Protein AF-A0AAE1VL50-F1 (afdb_monomer_lite)

InterPro domains:
  IPR001911 Small ribosomal subunit protein bS21 [PF01165] (37-86)

Structure (mmCIF, N/CA/C/O backbone):
data_AF-A0AAE1VL50-F1
#
_entry.id   AF-A0AAE1VL50-F1
#
loop_
_atom_site.group_PDB
_atom_site.id
_atom_site.type_symbol
_atom_site.label_atom_id
_atom_site.label_alt_id
_atom_site.label_comp_id
_atom_site.label_asym_id
_atom_site.label_entity_id
_atom_site.label_seq_id
_atom_site.pdbx_PDB_ins_code
_atom_site.Cartn_x
_atom_site.Cartn_y
_atom_site.Cartn_z
_atom_site.occupancy
_atom_site.B_iso_or_equiv
_atom_site.auth_seq_id
_atom_site.auth_comp_id
_atom_site.auth_asym_id
_atom_site.auth_atom_id
_atom_site.pdbx_PDB_model_num
ATOM 1 N N . MET A 1 1 ? 35.971 38.400 -21.079 1.00 35.62 1 MET A N 1
ATOM 2 C CA . MET A 1 1 ? 34.743 37.885 -21.725 1.00 35.62 1 MET A CA 1
ATOM 3 C C . MET A 1 1 ? 34.663 36.393 -21.439 1.00 35.62 1 MET A C 1
ATOM 5 O O . MET A 1 1 ? 35.479 35.652 -21.961 1.00 35.62 1 MET A O 1
ATOM 9 N N . MET A 1 2 ? 33.779 35.975 -20.531 1.00 38.47 2 MET A N 1
ATOM 10 C CA . MET A 1 2 ? 33.578 34.568 -20.160 1.00 38.47 2 MET A CA 1
ATOM 11 C C . MET A 1 2 ? 32.185 34.160 -20.636 1.00 38.47 2 MET A C 1
ATOM 13 O O . MET A 1 2 ? 31.192 34.629 -20.085 1.00 38.47 2 MET A O 1
ATOM 17 N N . SER A 1 3 ? 32.102 33.340 -21.679 1.00 35.06 3 SER A N 1
ATOM 18 C CA . SER A 1 3 ? 30.843 32.760 -22.142 1.00 35.06 3 SER A CA 1
ATOM 19 C C . SER A 1 3 ? 30.638 31.396 -21.485 1.00 35.06 3 SER A C 1
ATOM 21 O O . SER A 1 3 ? 31.424 30.471 -21.667 1.00 35.06 3 SER A O 1
ATOM 23 N N . TRP A 1 4 ? 29.557 31.276 -20.718 1.00 29.86 4 TRP A N 1
ATOM 24 C CA . TRP A 1 4 ? 29.023 30.000 -20.257 1.00 29.86 4 TRP A CA 1
ATOM 25 C C . TRP A 1 4 ? 27.980 29.538 -21.272 1.00 29.86 4 TRP A C 1
ATOM 27 O O . TRP A 1 4 ? 26.948 30.186 -21.429 1.00 29.86 4 TRP A O 1
ATOM 37 N N . THR A 1 5 ? 28.216 28.424 -21.962 1.00 40.62 5 THR A N 1
ATOM 38 C CA . THR A 1 5 ? 27.163 27.747 -22.728 1.00 40.62 5 THR A CA 1
ATOM 39 C C . THR A 1 5 ? 26.619 26.600 -21.891 1.00 40.62 5 THR A C 1
ATOM 41 O O . THR A 1 5 ? 27.290 25.588 -21.695 1.00 40.62 5 THR A O 1
ATOM 44 N N . ALA A 1 6 ? 25.403 26.777 -21.376 1.00 46.19 6 ALA A N 1
ATOM 45 C CA . ALA A 1 6 ? 24.644 25.728 -20.716 1.00 46.19 6 ALA A CA 1
ATOM 46 C C . ALA A 1 6 ? 24.171 24.713 -21.766 1.00 46.19 6 ALA A C 1
ATOM 48 O O . ALA A 1 6 ? 23.199 24.944 -22.484 1.00 46.19 6 ALA A O 1
ATOM 49 N N . THR A 1 7 ? 24.870 23.588 -21.874 1.00 47.06 7 THR A N 1
ATOM 50 C CA . THR A 1 7 ? 24.437 22.460 -22.699 1.00 47.06 7 THR A CA 1
ATOM 51 C C . THR A 1 7 ? 23.389 21.669 -21.920 1.00 47.06 7 THR A C 1
ATOM 53 O O . THR A 1 7 ? 23.683 21.066 -20.888 1.00 47.06 7 THR A O 1
ATOM 56 N N . GLY A 1 8 ? 22.144 21.708 -22.399 1.00 50.78 8 GLY A N 1
ATOM 57 C CA . GLY A 1 8 ? 21.026 20.954 -21.840 1.00 50.78 8 GLY A CA 1
ATOM 58 C C . GLY A 1 8 ? 21.325 19.455 -21.794 1.00 50.78 8 GLY A C 1
ATOM 59 O O . GLY A 1 8 ? 21.604 18.828 -22.815 1.00 50.78 8 GLY A O 1
ATOM 60 N N . ALA A 1 9 ? 21.262 18.876 -20.597 1.00 46.44 9 ALA A N 1
ATOM 61 C CA . ALA A 1 9 ? 21.381 17.441 -20.401 1.00 46.44 9 ALA A CA 1
ATOM 62 C C . ALA A 1 9 ? 20.090 16.745 -20.870 1.00 46.44 9 ALA A C 1
ATOM 64 O O . ALA A 1 9 ? 19.051 16.809 -20.214 1.00 46.44 9 ALA A O 1
ATOM 65 N N . SER A 1 10 ? 20.168 16.084 -22.025 1.00 44.00 10 SER A N 1
ATOM 66 C CA . SER A 1 10 ? 19.123 15.219 -22.578 1.00 44.00 10 SER A CA 1
ATOM 67 C C . SER A 1 10 ? 18.721 14.105 -21.603 1.00 44.00 10 SER A C 1
ATOM 69 O O . SER A 1 10 ? 19.553 13.304 -21.183 1.00 44.00 10 SER A O 1
ATOM 71 N N . LEU A 1 11 ? 17.417 13.990 -21.330 1.00 47.09 11 LEU A N 1
ATOM 72 C CA . LEU A 1 11 ? 16.776 12.979 -20.468 1.00 47.09 11 LEU A CA 1
ATOM 73 C C . LEU A 1 11 ? 16.896 11.517 -20.964 1.00 47.09 11 LEU A C 1
ATOM 75 O O . LEU A 1 11 ? 16.351 10.608 -20.342 1.00 47.09 11 LEU A O 1
ATOM 79 N N . LEU A 1 12 ? 17.596 11.259 -22.073 1.00 42.06 12 LEU A N 1
ATOM 80 C CA . LEU A 1 12 ? 17.684 9.936 -22.710 1.00 42.06 12 LEU A CA 1
ATOM 81 C C . LEU A 1 12 ? 18.918 9.113 -22.303 1.00 42.06 12 LEU A C 1
ATOM 83 O O . LEU A 1 12 ? 19.045 7.958 -22.702 1.00 42.06 12 LEU A O 1
ATOM 87 N N . THR A 1 13 ? 19.823 9.652 -21.486 1.00 44.28 13 THR A N 1
ATOM 88 C CA . THR A 1 13 ? 21.076 8.965 -21.119 1.00 44.28 13 THR A CA 1
ATOM 89 C C . THR A 1 13 ? 20.967 8.033 -19.912 1.00 44.28 13 THR A C 1
ATOM 91 O O . THR A 1 13 ? 21.905 7.285 -19.646 1.00 44.28 13 THR A O 1
ATOM 94 N N . ILE A 1 14 ? 19.831 7.994 -19.205 1.00 47.88 14 ILE A N 1
ATOM 95 C CA . ILE A 1 14 ? 19.683 7.141 -18.009 1.00 47.88 14 ILE A CA 1
ATOM 96 C C . ILE A 1 14 ? 19.638 5.641 -18.373 1.00 47.88 14 ILE A C 1
ATOM 98 O O . ILE A 1 14 ? 20.039 4.807 -17.564 1.00 47.88 14 ILE A O 1
ATOM 102 N N . PHE A 1 15 ? 19.220 5.278 -19.592 1.00 42.69 15 PHE A N 1
ATOM 103 C CA . PHE A 1 15 ? 19.012 3.872 -19.977 1.00 42.69 15 PHE A CA 1
ATOM 104 C C . PHE A 1 15 ? 20.096 3.240 -20.859 1.00 42.69 15 PHE A C 1
ATOM 106 O O . PHE A 1 15 ? 20.039 2.034 -21.082 1.00 42.69 15 PHE A O 1
ATOM 113 N N . ASN A 1 16 ? 21.112 3.984 -21.304 1.00 43.00 16 ASN A N 1
ATOM 114 C CA . ASN A 1 16 ? 22.156 3.441 -22.178 1.00 43.00 16 ASN A CA 1
ATOM 115 C C . ASN A 1 16 ? 23.537 3.496 -21.514 1.00 43.00 16 ASN A C 1
ATOM 117 O O . ASN A 1 16 ? 24.321 4.415 -21.738 1.00 43.00 16 ASN A O 1
ATOM 121 N N . ARG A 1 17 ? 23.869 2.458 -20.742 1.00 42.91 17 ARG A N 1
ATOM 122 C CA . ARG A 1 17 ? 25.264 2.046 -20.531 1.00 42.91 17 ARG A CA 1
ATOM 123 C C . ARG A 1 17 ? 25.433 0.598 -20.987 1.00 42.91 17 ARG A C 1
ATOM 125 O O . ARG A 1 17 ? 25.031 -0.301 -20.249 1.00 42.91 17 ARG A O 1
ATOM 132 N N . PRO A 1 18 ? 26.043 0.345 -22.154 1.00 53.59 18 PRO A N 1
ATOM 133 C CA . PRO A 1 18 ? 26.605 -0.954 -22.450 1.00 53.59 18 PRO A CA 1
ATOM 134 C C . PRO A 1 18 ? 28.067 -0.999 -21.970 1.00 53.59 18 PRO A C 1
ATOM 136 O O . PRO A 1 18 ? 28.781 0.001 -22.001 1.00 53.59 18 PRO A O 1
ATOM 139 N N . ASN A 1 19 ? 28.496 -2.197 -21.576 1.00 50.81 19 ASN A N 1
ATOM 140 C CA . ASN A 1 19 ? 29.891 -2.648 -21.488 1.00 50.81 19 ASN A CA 1
ATOM 141 C C . ASN A 1 19 ? 30.630 -2.394 -20.163 1.00 50.81 19 ASN A C 1
ATOM 143 O O . ASN A 1 19 ? 31.555 -1.593 -20.073 1.00 50.81 19 ASN A O 1
ATOM 147 N N . LEU A 1 20 ? 30.292 -3.203 -19.158 1.00 48.53 20 LEU A N 1
ATOM 148 C CA . LEU A 1 20 ? 31.267 -3.714 -18.193 1.00 48.53 20 LEU A CA 1
ATOM 149 C C . LEU A 1 20 ? 31.119 -5.234 -18.196 1.00 48.53 20 LEU A C 1
ATOM 151 O O . LEU A 1 20 ? 30.012 -5.742 -18.016 1.00 48.53 20 LEU A O 1
ATOM 155 N N . THR A 1 21 ? 32.212 -5.931 -18.495 1.00 52.72 21 THR A N 1
ATOM 156 C CA . THR A 1 21 ? 32.300 -7.387 -18.648 1.00 52.72 21 THR A CA 1
ATOM 157 C C . THR A 1 21 ? 31.597 -8.110 -17.498 1.00 52.72 21 THR A C 1
ATOM 159 O O . THR A 1 21 ? 32.053 -8.059 -16.354 1.00 52.72 21 THR A O 1
ATOM 162 N N . PRO A 1 22 ? 30.464 -8.779 -17.760 1.00 45.75 22 PRO A N 1
ATOM 163 C CA . PRO A 1 22 ? 29.726 -9.424 -16.704 1.00 45.75 22 PRO A CA 1
ATOM 164 C C . PRO A 1 22 ? 30.087 -10.898 -16.639 1.00 45.75 22 PRO A C 1
ATOM 166 O O . PRO A 1 22 ? 29.899 -11.637 -17.602 1.00 45.75 22 PRO A O 1
ATOM 169 N N . ASN A 1 23 ? 30.525 -11.348 -15.465 1.00 49.59 23 ASN A N 1
ATOM 170 C CA . ASN A 1 23 ? 30.410 -12.749 -15.066 1.00 49.59 23 ASN A CA 1
ATOM 171 C C . ASN A 1 23 ? 29.000 -13.231 -15.471 1.00 49.59 23 ASN A C 1
ATOM 173 O O . ASN A 1 23 ? 28.011 -12.706 -14.949 1.00 49.59 23 ASN A O 1
ATOM 177 N N . SER A 1 24 ? 28.888 -14.144 -16.448 1.00 56.78 24 SER A N 1
ATOM 178 C CA . SER A 1 24 ? 27.636 -14.356 -17.207 1.00 56.78 24 SER A CA 1
ATOM 179 C C . SER A 1 24 ? 26.447 -14.771 -16.328 1.00 56.78 24 SER A C 1
ATOM 181 O O . SER A 1 24 ? 25.299 -14.424 -16.612 1.00 56.78 24 SER A O 1
ATOM 183 N N . LEU A 1 25 ? 26.728 -15.401 -15.184 1.00 55.38 25 LEU A N 1
ATOM 184 C CA . LEU A 1 25 ? 25.743 -15.763 -14.167 1.00 55.38 25 LEU A CA 1
ATOM 185 C C . LEU A 1 25 ? 25.063 -14.536 -13.528 1.00 55.38 25 LEU A C 1
ATOM 187 O O . LEU A 1 25 ? 23.858 -14.538 -13.286 1.00 55.38 25 LEU A O 1
ATOM 191 N N . SER A 1 26 ? 25.820 -13.463 -13.279 1.00 56.47 26 SER A N 1
ATOM 192 C CA . SER A 1 26 ? 25.327 -12.243 -12.626 1.00 56.47 26 SER A CA 1
ATOM 193 C C . SER A 1 26 ? 24.341 -11.482 -13.513 1.00 56.47 26 SER A C 1
ATOM 195 O O . SER A 1 26 ? 23.321 -11.001 -13.024 1.00 56.47 26 SER A O 1
ATOM 197 N N . TRP A 1 27 ? 24.584 -11.429 -14.827 1.00 52.69 27 TRP A N 1
ATOM 198 C CA . TRP A 1 27 ? 23.693 -10.749 -15.773 1.00 52.69 27 TRP A CA 1
ATOM 199 C C . TRP A 1 27 ? 22.384 -11.498 -15.998 1.00 52.69 27 TRP A C 1
ATOM 201 O O . TRP A 1 27 ? 21.319 -10.880 -15.999 1.00 52.69 27 TRP A O 1
ATOM 211 N N . VAL A 1 28 ? 22.436 -12.830 -16.109 1.00 55.53 28 VAL A N 1
ATOM 212 C CA . VAL A 1 28 ? 21.220 -13.650 -16.154 1.00 55.53 28 VAL A CA 1
ATOM 213 C C . VAL A 1 28 ? 20.418 -13.448 -14.869 1.00 55.53 28 VAL A C 1
ATOM 215 O O . VAL A 1 28 ? 19.226 -13.193 -14.949 1.00 55.53 28 VAL A O 1
ATOM 218 N N . LEU A 1 29 ? 21.046 -13.434 -13.691 1.00 52.44 29 LEU A N 1
ATOM 219 C CA . LEU A 1 29 ? 20.346 -13.183 -12.424 1.00 52.44 29 LEU A CA 1
ATOM 220 C C . LEU A 1 29 ? 19.839 -11.733 -12.279 1.00 52.44 29 LEU A C 1
ATOM 222 O O . LEU A 1 29 ? 18.780 -11.512 -11.691 1.00 52.44 29 LEU A O 1
ATOM 226 N N . GLN A 1 30 ? 20.534 -10.734 -12.834 1.00 54.78 30 GLN A N 1
ATOM 227 C CA . GLN A 1 30 ? 20.085 -9.335 -12.859 1.00 54.78 30 GLN A CA 1
ATOM 228 C C . GLN A 1 30 ? 18.900 -9.111 -13.807 1.00 54.78 30 GLN A C 1
ATOM 230 O O . GLN A 1 30 ? 18.002 -8.348 -13.466 1.00 54.78 30 GLN A O 1
ATOM 235 N N . GLN A 1 31 ? 18.812 -9.832 -14.929 1.00 54.75 31 GLN A N 1
ATOM 236 C CA . GLN A 1 31 ? 17.632 -9.822 -15.809 1.00 54.75 31 GLN A CA 1
ATOM 237 C C . GLN A 1 31 ? 16.358 -10.318 -15.095 1.00 54.75 31 GLN A C 1
ATOM 239 O O . GLN A 1 31 ? 15.236 -10.008 -15.509 1.00 54.75 31 GLN A O 1
ATOM 244 N N . TRP A 1 32 ? 16.509 -11.081 -14.006 1.00 53.94 32 TRP A N 1
ATOM 245 C CA . TRP A 1 32 ? 15.401 -11.550 -13.169 1.00 53.94 32 TRP A CA 1
ATOM 246 C C . TRP A 1 32 ? 15.031 -10.544 -12.066 1.00 53.94 32 TRP A C 1
ATOM 248 O O . TRP A 1 32 ? 14.020 -10.721 -11.385 1.00 53.94 32 TRP A O 1
ATOM 258 N N . ARG A 1 33 ? 15.793 -9.454 -11.901 1.00 66.25 33 ARG A N 1
ATOM 259 C CA . ARG A 1 33 ? 15.500 -8.387 -10.936 1.00 66.25 33 ARG A CA 1
ATOM 260 C C . ARG A 1 33 ? 14.558 -7.358 -11.568 1.00 66.25 33 ARG A C 1
ATOM 262 O O . ARG A 1 33 ? 14.990 -6.372 -12.148 1.00 66.25 33 ARG A O 1
ATOM 269 N N . GLY A 1 34 ? 13.246 -7.588 -11.459 1.00 79.75 34 GLY A N 1
ATOM 270 C CA . GLY A 1 34 ? 12.225 -6.632 -11.906 1.00 79.75 34 GLY A CA 1
ATOM 271 C C . GLY A 1 34 ? 10.802 -7.196 -11.952 1.00 79.75 34 GLY A C 1
ATOM 272 O O . GLY A 1 34 ? 10.584 -8.405 -11.874 1.00 79.75 34 GLY A O 1
ATOM 273 N N . ILE A 1 35 ? 9.802 -6.320 -12.096 1.00 87.75 35 ILE A N 1
ATOM 274 C CA . ILE A 1 35 ? 8.405 -6.738 -12.285 1.00 87.75 35 ILE A CA 1
ATOM 275 C C . ILE A 1 35 ? 8.213 -7.120 -13.753 1.00 87.75 35 ILE A C 1
ATOM 277 O O . ILE A 1 35 ? 8.077 -6.260 -14.617 1.00 87.75 35 ILE A O 1
ATOM 281 N N . ARG A 1 36 ? 8.203 -8.424 -14.032 1.00 89.81 36 ARG A N 1
ATOM 282 C CA . ARG A 1 36 ? 8.026 -8.974 -15.382 1.00 89.81 36 ARG A CA 1
ATOM 283 C C . ARG A 1 36 ? 6.838 -9.935 -15.432 1.00 89.81 36 ARG A C 1
ATOM 285 O O . ARG A 1 36 ? 6.511 -10.619 -14.450 1.00 89.81 36 ARG A O 1
ATOM 292 N N . VAL A 1 37 ? 6.179 -9.985 -16.586 1.00 90.12 37 VAL A N 1
ATOM 293 C CA . VAL A 1 37 ? 5.064 -10.896 -16.881 1.00 90.12 37 VAL A CA 1
ATOM 294 C C . VAL A 1 37 ? 5.198 -11.359 -18.329 1.00 90.12 37 VAL A C 1
ATOM 296 O O . VAL A 1 37 ? 5.482 -10.549 -19.205 1.00 90.12 37 VAL A O 1
ATOM 299 N N . LYS A 1 38 ? 5.024 -12.661 -18.577 1.00 92.81 38 LYS A N 1
ATOM 300 C CA . LYS A 1 38 ? 4.943 -13.211 -19.935 1.00 92.81 38 LYS A CA 1
ATOM 301 C C . LYS A 1 38 ? 3.500 -13.094 -20.419 1.00 92.81 38 LYS A C 1
ATOM 303 O O . LYS A 1 38 ? 2.596 -13.548 -19.718 1.00 92.81 38 LYS A O 1
ATOM 308 N N . VAL A 1 39 ? 3.300 -12.525 -21.603 1.00 95.56 39 VAL A N 1
ATOM 309 C CA . VAL A 1 39 ? 1.993 -12.518 -22.270 1.00 95.56 39 VAL A CA 1
ATOM 310 C C . VAL A 1 39 ? 1.707 -13.936 -22.765 1.00 95.56 39 VAL A C 1
ATOM 312 O O . VAL A 1 39 ? 2.565 -14.567 -23.383 1.00 95.56 39 VAL A O 1
ATOM 315 N N . ARG A 1 40 ? 0.529 -14.467 -22.436 1.00 93.38 40 ARG A N 1
ATOM 316 C CA . ARG A 1 40 ? 0.054 -15.781 -22.892 1.00 93.38 40 ARG A CA 1
ATOM 317 C C . ARG A 1 40 ? -1.238 -15.581 -23.679 1.00 93.38 40 ARG A C 1
ATOM 319 O O . ARG A 1 40 ? -1.985 -14.653 -23.379 1.00 93.38 40 ARG A O 1
ATOM 326 N N . ASN A 1 41 ? -1.493 -16.451 -24.655 1.00 92.62 41 ASN A N 1
ATOM 327 C CA . ASN A 1 41 ? -2.757 -16.519 -25.401 1.00 92.62 41 ASN A CA 1
ATOM 328 C C . ASN A 1 41 ? -3.182 -15.177 -26.029 1.00 92.62 41 ASN A C 1
ATOM 330 O O . ASN A 1 41 ? -4.361 -14.844 -26.023 1.00 92.62 41 ASN A O 1
ATOM 334 N N . ASN A 1 42 ? -2.215 -14.374 -26.490 1.00 92.25 42 ASN A N 1
ATOM 335 C CA . ASN A 1 42 ? -2.422 -13.025 -27.037 1.00 92.25 42 ASN A CA 1
ATOM 336 C C . ASN A 1 42 ? -3.220 -12.063 -26.128 1.00 92.25 42 ASN A C 1
ATOM 338 O O . ASN A 1 42 ? -3.688 -11.027 -26.589 1.00 92.25 42 ASN A O 1
ATOM 342 N N . ASN A 1 43 ? -3.339 -12.353 -24.826 1.00 94.75 43 ASN A N 1
ATOM 343 C CA . ASN A 1 43 ? -4.083 -11.516 -23.890 1.00 94.75 43 ASN A CA 1
ATOM 344 C C . ASN A 1 43 ? -3.151 -10.516 -23.189 1.00 94.75 43 ASN A C 1
ATOM 346 O O . ASN A 1 43 ? -2.595 -10.775 -22.114 1.00 94.75 43 ASN A O 1
ATOM 350 N N . LEU A 1 44 ? -2.960 -9.364 -23.832 1.00 95.31 44 LEU A N 1
ATOM 351 C CA . LEU A 1 44 ? -2.134 -8.279 -23.307 1.00 95.31 44 LEU A CA 1
ATOM 352 C C . LEU A 1 44 ? -2.764 -7.615 -22.076 1.00 95.31 44 LEU A C 1
ATOM 354 O O . LEU A 1 44 ? -2.055 -7.311 -21.120 1.00 95.31 44 LEU A O 1
ATOM 358 N N . GLU A 1 45 ? -4.081 -7.420 -22.070 1.00 96.38 45 GLU A N 1
ATOM 359 C CA . GLU A 1 45 ? -4.794 -6.738 -20.986 1.00 96.38 45 GLU A CA 1
ATOM 360 C C . GLU A 1 45 ? -4.632 -7.481 -19.655 1.00 96.38 45 GLU A C 1
ATOM 362 O O . GLU A 1 45 ? -4.251 -6.896 -18.637 1.00 96.38 45 GLU A O 1
ATOM 367 N N . GLN A 1 46 ? -4.796 -8.804 -19.681 1.00 95.62 46 GLN A N 1
ATOM 368 C CA . GLN A 1 46 ? -4.564 -9.650 -18.518 1.00 95.62 46 GLN A CA 1
ATOM 369 C C . GLN A 1 46 ? -3.103 -9.582 -18.059 1.00 95.62 46 GLN A C 1
ATOM 371 O O . GLN A 1 46 ? -2.827 -9.504 -16.858 1.00 95.62 46 GLN A O 1
ATOM 376 N N . ALA A 1 47 ? -2.147 -9.579 -18.991 1.00 96.06 47 ALA A N 1
ATOM 377 C CA . ALA A 1 47 ? -0.732 -9.459 -18.655 1.00 96.06 47 ALA A CA 1
ATOM 378 C C . ALA A 1 47 ? -0.407 -8.104 -17.999 1.00 96.06 47 ALA A C 1
ATOM 380 O O . ALA A 1 47 ? 0.327 -8.069 -17.005 1.00 96.06 47 ALA A O 1
ATOM 381 N N . LEU A 1 48 ? -0.995 -7.009 -18.491 1.00 96.25 48 LEU A N 1
ATOM 382 C CA . LEU A 1 48 ? -0.858 -5.669 -17.919 1.00 96.25 48 LEU A CA 1
ATOM 383 C C . LEU A 1 48 ? -1.497 -5.574 -16.532 1.00 96.25 48 LEU A C 1
ATOM 385 O O . LEU A 1 48 ? -0.867 -5.054 -15.609 1.00 96.25 48 LEU A O 1
ATOM 389 N N . PHE A 1 49 ? -2.687 -6.144 -16.335 1.00 96.06 49 PHE A N 1
ATOM 390 C CA . PHE A 1 49 ? -3.324 -6.209 -15.018 1.00 96.06 49 PHE A CA 1
ATOM 391 C C . PHE A 1 49 ? -2.451 -6.966 -14.008 1.00 96.06 49 PHE A C 1
ATOM 393 O O . PHE A 1 49 ? -2.221 -6.508 -12.883 1.00 96.06 49 PHE A O 1
ATOM 400 N N . MET A 1 50 ? -1.884 -8.101 -14.422 1.00 95.31 50 MET A N 1
ATOM 401 C CA . MET A 1 50 ? -0.977 -8.887 -13.586 1.00 95.31 50 MET A CA 1
ATOM 402 C C . MET A 1 50 ? 0.322 -8.135 -13.280 1.00 95.31 50 MET A C 1
ATOM 404 O O . MET A 1 50 ? 0.804 -8.175 -12.144 1.00 95.31 50 MET A O 1
ATOM 408 N N . MET A 1 51 ? 0.874 -7.410 -14.254 1.00 95.19 51 MET A N 1
ATOM 409 C CA . MET A 1 51 ? 2.045 -6.555 -14.057 1.00 95.19 51 MET A CA 1
ATOM 410 C C . MET A 1 51 ? 1.736 -5.433 -13.058 1.00 95.19 51 MET A C 1
ATOM 412 O O . MET A 1 51 ? 2.495 -5.219 -12.110 1.00 95.19 51 MET A O 1
ATOM 416 N N . GLN A 1 52 ? 0.581 -4.781 -13.198 1.00 94.88 52 GLN A N 1
ATOM 417 C CA . GLN A 1 52 ? 0.122 -3.729 -12.301 1.00 94.88 52 GLN A CA 1
ATOM 418 C C . GLN A 1 52 ? -0.071 -4.252 -10.870 1.00 94.88 52 GLN A C 1
ATOM 420 O O . GLN A 1 52 ? 0.377 -3.605 -9.921 1.00 94.88 52 GLN A O 1
ATOM 425 N N . ARG A 1 53 ? -0.685 -5.428 -10.693 1.00 95.50 53 ARG A N 1
ATOM 426 C CA . ARG A 1 53 ? -0.827 -6.087 -9.383 1.00 95.50 53 ARG A CA 1
ATOM 427 C C . ARG A 1 53 ? 0.530 -6.362 -8.743 1.00 95.50 53 ARG A C 1
ATOM 429 O O . ARG A 1 53 ? 0.733 -5.950 -7.602 1.00 95.50 53 ARG A O 1
ATOM 436 N N . LYS A 1 54 ? 1.470 -6.968 -9.480 1.00 94.19 54 LYS A N 1
ATOM 437 C CA . LYS A 1 54 ? 2.836 -7.235 -8.992 1.00 94.19 54 LYS A CA 1
ATOM 438 C C . LYS A 1 54 ? 3.582 -5.948 -8.610 1.00 94.19 54 LYS A C 1
ATOM 440 O O . LYS A 1 54 ? 4.261 -5.911 -7.587 1.00 94.19 54 LYS A O 1
ATOM 445 N N . MET A 1 55 ? 3.420 -4.878 -9.389 1.00 94.44 55 MET A N 1
ATOM 446 C CA . MET A 1 55 ? 3.994 -3.555 -9.107 1.00 94.44 55 MET A CA 1
ATOM 447 C C . MET A 1 55 ? 3.391 -2.881 -7.870 1.00 94.44 55 MET A C 1
ATOM 449 O O . MET A 1 55 ? 4.061 -2.130 -7.156 1.00 94.44 55 MET A O 1
ATOM 453 N N . GLN A 1 56 ? 2.103 -3.105 -7.622 1.00 94.94 56 GLN A N 1
ATOM 454 C CA . GLN A 1 56 ? 1.410 -2.552 -6.465 1.00 94.94 56 GLN A CA 1
ATOM 455 C C . GLN A 1 56 ? 1.772 -3.291 -5.180 1.00 94.94 56 GLN A C 1
ATOM 457 O O . GLN A 1 56 ? 2.050 -2.639 -4.171 1.00 94.94 56 GLN A O 1
ATOM 462 N N . SER A 1 57 ? 1.797 -4.626 -5.217 1.00 93.06 57 SER A N 1
ATOM 463 C CA . SER A 1 57 ? 2.124 -5.465 -4.062 1.00 93.06 57 SER A CA 1
ATOM 464 C C . SER A 1 57 ? 3.581 -5.326 -3.633 1.00 93.06 57 SER A C 1
ATOM 466 O O . SER A 1 57 ? 3.850 -5.310 -2.437 1.00 93.06 57 SER A O 1
ATOM 468 N N . SER A 1 58 ? 4.511 -5.141 -4.580 1.00 91.12 58 SER A N 1
ATOM 469 C CA . SER A 1 58 ? 5.920 -4.851 -4.274 1.00 91.12 58 SER A CA 1
ATOM 470 C C . SER A 1 58 ? 6.129 -3.488 -3.603 1.00 91.12 58 SER A C 1
ATOM 472 O O . SER A 1 58 ? 7.227 -3.171 -3.161 1.00 91.12 58 SER A O 1
ATOM 474 N N . GLY A 1 59 ? 5.091 -2.647 -3.542 1.00 90.50 59 GLY A N 1
ATOM 475 C CA . GLY A 1 59 ? 5.177 -1.295 -3.002 1.00 90.50 59 GLY A CA 1
ATOM 476 C C . GLY A 1 59 ? 5.820 -0.288 -3.957 1.00 90.50 59 GLY A C 1
ATOM 477 O O . GLY A 1 59 ? 5.786 0.906 -3.660 1.00 90.50 59 GLY A O 1
ATOM 478 N N . MET A 1 60 ? 6.308 -0.721 -5.125 1.00 91.19 60 MET A N 1
ATOM 479 C CA . MET A 1 60 ? 6.998 0.139 -6.090 1.00 91.19 60 MET A CA 1
ATOM 480 C C . MET A 1 60 ? 6.119 1.303 -6.564 1.00 91.19 60 MET A C 1
ATOM 482 O O . MET A 1 60 ? 6.556 2.450 -6.549 1.00 91.19 60 MET A O 1
ATOM 486 N N . LYS A 1 61 ? 4.828 1.060 -6.846 1.00 93.69 61 LYS A N 1
ATOM 487 C CA . LYS A 1 61 ? 3.869 2.137 -7.187 1.00 93.69 61 LYS A CA 1
ATOM 488 C C . LYS A 1 61 ? 3.838 3.248 -6.130 1.00 93.69 61 LYS A C 1
ATOM 490 O O . LYS A 1 61 ? 3.661 4.416 -6.463 1.00 93.69 61 LYS A O 1
ATOM 495 N N . ARG A 1 62 ? 3.956 2.888 -4.846 1.00 93.06 62 ARG A N 1
ATOM 496 C CA . ARG A 1 62 ? 3.936 3.859 -3.742 1.00 93.06 62 ARG A CA 1
ATOM 497 C C . ARG A 1 62 ? 5.246 4.628 -3.662 1.00 93.06 62 ARG A C 1
ATOM 499 O O . ARG A 1 62 ? 5.192 5.782 -3.270 1.00 93.06 62 ARG A O 1
ATOM 506 N N . LEU A 1 63 ? 6.374 4.002 -3.992 1.00 90.88 63 LEU A N 1
ATOM 507 C CA . LEU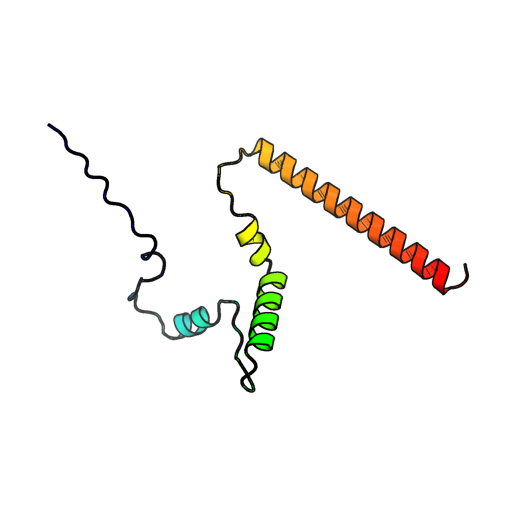 A 1 63 ? 7.675 4.666 -4.030 1.00 90.88 63 LEU A CA 1
ATOM 508 C C . LEU A 1 63 ? 7.706 5.705 -5.150 1.00 90.88 63 LEU A C 1
ATOM 510 O O . LEU A 1 63 ? 7.934 6.871 -4.856 1.00 90.88 63 LEU A O 1
ATOM 514 N N . ILE A 1 64 ? 7.327 5.309 -6.369 1.00 90.50 64 ILE A N 1
ATOM 515 C CA . ILE A 1 64 ? 7.258 6.201 -7.537 1.00 90.50 64 ILE A CA 1
ATOM 516 C C . ILE A 1 64 ? 6.320 7.385 -7.262 1.00 90.50 64 ILE A C 1
ATOM 518 O O . ILE A 1 64 ? 6.693 8.537 -7.415 1.00 90.50 64 ILE A O 1
ATOM 522 N N . LYS A 1 65 ? 5.103 7.138 -6.756 1.00 91.69 65 LYS A N 1
ATOM 523 C CA . LYS A 1 65 ? 4.157 8.230 -6.450 1.00 91.69 65 LYS A CA 1
ATOM 524 C C . LYS A 1 65 ? 4.589 9.150 -5.305 1.00 91.69 65 LYS A C 1
ATOM 526 O O . LYS A 1 65 ? 4.027 10.229 -5.163 1.00 91.69 65 LYS A O 1
ATOM 531 N N . ARG A 1 66 ? 5.476 8.691 -4.419 1.00 88.81 66 ARG A N 1
ATOM 532 C CA . ARG A 1 66 ? 5.949 9.454 -3.251 1.00 88.81 66 ARG A CA 1
ATOM 533 C C . ARG A 1 66 ? 7.307 10.099 -3.497 1.00 88.81 66 ARG A C 1
ATOM 535 O O . ARG A 1 66 ? 7.914 10.563 -2.531 1.00 88.81 66 ARG A O 1
ATOM 542 N N . GLU A 1 67 ? 7.780 10.084 -4.737 1.00 87.62 67 GLU A N 1
ATOM 543 C CA . GLU A 1 67 ? 9.002 10.761 -5.133 1.00 87.62 67 GLU A CA 1
ATOM 544 C C . GLU A 1 67 ? 8.968 12.218 -4.652 1.00 87.62 67 GLU A C 1
ATOM 546 O O . GLU A 1 67 ? 7.975 12.931 -4.817 1.00 87.62 67 GLU A O 1
ATOM 551 N N . GLN A 1 68 ? 10.014 12.618 -3.927 1.00 85.00 68 GLN A N 1
ATOM 552 C CA . GLN A 1 68 ? 10.090 13.950 -3.337 1.00 85.00 68 GLN A CA 1
ATOM 553 C C . GLN A 1 68 ? 10.633 14.908 -4.389 1.00 85.00 68 GLN A C 1
ATOM 555 O O . GLN A 1 68 ? 11.805 14.830 -4.737 1.00 85.00 68 GLN A O 1
ATOM 560 N N . LEU A 1 69 ? 9.787 15.822 -4.863 1.00 87.81 69 LEU A N 1
ATOM 561 C CA . LEU A 1 69 ? 10.200 16.873 -5.800 1.00 87.81 69 LEU A CA 1
ATOM 562 C C . LEU A 1 69 ? 11.070 17.948 -5.128 1.00 87.81 69 LEU A C 1
ATOM 564 O O . LEU A 1 69 ? 11.841 18.627 -5.793 1.00 87.81 69 LEU A O 1
ATOM 568 N N . HIS A 1 70 ? 10.939 18.111 -3.811 1.00 92.31 70 HIS A N 1
ATOM 569 C CA . HIS A 1 70 ? 11.660 19.102 -3.017 1.00 92.31 70 HIS A CA 1
ATOM 570 C C . HIS A 1 70 ? 12.188 18.489 -1.720 1.00 92.31 70 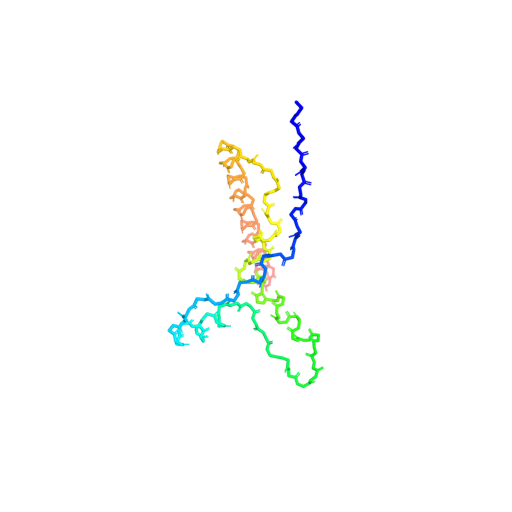HIS A C 1
ATOM 572 O O . HIS A 1 70 ? 11.674 17.485 -1.218 1.00 92.31 70 HIS A O 1
ATOM 578 N N . HIS A 1 71 ? 13.224 19.115 -1.164 1.00 94.44 71 HIS A N 1
ATOM 579 C CA . HIS A 1 71 ? 13.818 18.690 0.093 1.00 94.44 71 HIS A CA 1
ATOM 580 C C . HIS A 1 71 ? 12.882 18.957 1.278 1.00 94.44 71 HIS A C 1
ATOM 582 O O . HIS A 1 71 ? 12.365 20.057 1.445 1.00 94.44 71 HIS A O 1
ATOM 588 N N . ILE A 1 72 ? 12.746 17.955 2.147 1.00 94.69 72 ILE A N 1
ATOM 589 C CA . ILE A 1 72 ? 12.022 18.043 3.417 1.00 94.69 72 ILE A CA 1
ATOM 590 C C . ILE A 1 72 ? 13.034 17.903 4.557 1.00 94.69 72 ILE A C 1
ATOM 592 O O . ILE A 1 72 ? 13.806 16.935 4.595 1.00 94.69 72 ILE A O 1
ATOM 596 N N . LYS A 1 73 ? 13.005 18.831 5.518 1.00 97.06 73 LYS A N 1
ATOM 597 C CA .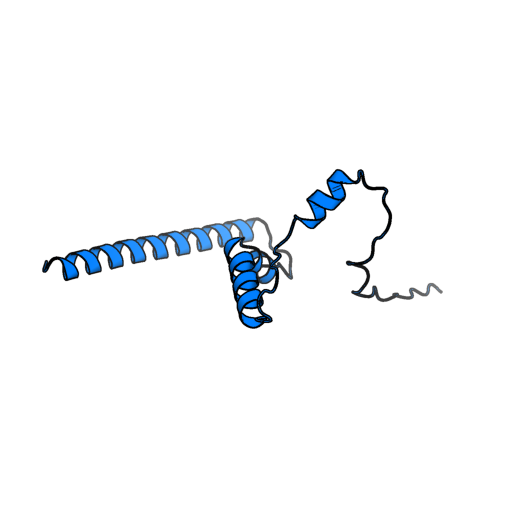 LYS A 1 73 ? 13.911 18.807 6.677 1.00 97.06 73 LYS A CA 1
ATOM 598 C C . LYS A 1 73 ? 13.595 17.631 7.611 1.00 97.06 73 LYS A C 1
ATOM 600 O O . LYS A 1 73 ? 12.493 17.080 7.633 1.00 97.06 73 LYS A O 1
ATOM 605 N N . ASN A 1 74 ? 14.562 17.234 8.438 1.00 97.44 74 ASN A N 1
ATOM 606 C CA . ASN A 1 74 ? 14.417 16.061 9.312 1.00 97.44 74 ASN A CA 1
ATOM 607 C C . ASN A 1 74 ? 13.303 16.209 10.366 1.00 97.44 74 ASN A C 1
ATOM 609 O O . ASN A 1 74 ? 12.621 15.229 10.673 1.00 97.44 74 ASN A O 1
ATOM 613 N N . SER A 1 75 ? 13.077 17.416 10.890 1.00 97.31 75 SER A N 1
ATOM 614 C CA . SER A 1 75 ? 11.967 17.712 11.808 1.00 97.31 75 SER A CA 1
ATOM 615 C C . SER A 1 75 ? 10.609 17.401 11.167 1.00 97.31 75 SER A C 1
ATOM 617 O O . SER A 1 75 ? 9.794 16.677 11.740 1.00 97.31 75 SER A O 1
ATOM 619 N N . GLU A 1 76 ? 10.401 17.857 9.936 1.00 97.06 76 GLU A N 1
ATOM 620 C CA . GLU A 1 76 ? 9.178 17.632 9.166 1.00 97.06 76 GLU A CA 1
ATOM 621 C C . GLU A 1 76 ? 8.995 16.158 8.797 1.00 97.06 76 GLU A C 1
ATOM 623 O O . GLU A 1 76 ? 7.897 15.615 8.953 1.00 97.06 76 GLU A O 1
ATOM 628 N N . LYS A 1 77 ? 10.074 15.458 8.410 1.00 95.94 77 LYS A N 1
ATOM 629 C CA . LYS A 1 77 ? 10.034 14.003 8.168 1.00 95.94 77 LYS A CA 1
ATOM 630 C C . LYS A 1 77 ? 9.494 13.244 9.387 1.00 95.94 77 LYS A C 1
ATOM 632 O O . LYS A 1 77 ? 8.650 12.359 9.225 1.00 95.94 77 LYS A O 1
ATOM 637 N N . ARG A 1 78 ? 9.922 13.608 10.606 1.00 97.56 78 ARG A N 1
ATOM 638 C CA . ARG A 1 78 ? 9.435 12.992 11.859 1.00 97.56 78 ARG A CA 1
ATOM 639 C C . ARG A 1 78 ? 7.945 13.247 12.073 1.00 97.56 78 ARG A C 1
ATOM 641 O O . ARG A 1 78 ? 7.216 12.326 12.444 1.00 97.56 78 ARG A O 1
ATOM 648 N N . VAL A 1 79 ? 7.477 14.466 11.810 1.00 97.94 79 VAL A N 1
ATOM 649 C CA . VAL A 1 79 ? 6.052 14.816 11.921 1.00 97.94 79 VAL A CA 1
ATOM 650 C C . VAL A 1 79 ? 5.214 14.027 10.910 1.00 97.94 79 VAL A C 1
ATOM 652 O O . VAL A 1 79 ? 4.197 13.439 11.283 1.00 97.94 79 VAL A O 1
ATOM 655 N N . LEU A 1 80 ? 5.654 13.932 9.652 1.00 95.50 80 LEU A N 1
ATOM 656 C CA . LEU A 1 80 ? 4.957 13.168 8.611 1.00 95.50 80 LEU A CA 1
ATOM 657 C C . LEU A 1 80 ? 4.892 11.670 8.934 1.00 95.50 80 LEU A C 1
ATOM 659 O O . LEU A 1 80 ? 3.851 11.042 8.727 1.00 95.50 80 LEU A O 1
ATOM 663 N N . ALA A 1 81 ? 5.972 11.094 9.467 1.00 96.12 81 ALA A N 1
ATOM 664 C CA . ALA A 1 81 ? 5.996 9.698 9.893 1.00 96.12 81 ALA A CA 1
ATOM 665 C C . ALA A 1 81 ? 4.979 9.428 11.015 1.00 96.12 81 ALA A C 1
ATOM 667 O O . ALA A 1 81 ? 4.197 8.481 10.915 1.00 96.12 81 ALA A O 1
ATOM 668 N N . ARG A 1 82 ? 4.923 10.301 12.032 1.00 98.12 82 ARG A N 1
ATOM 669 C CA . ARG A 1 82 ? 3.947 10.209 13.133 1.00 98.12 82 ARG A CA 1
ATOM 670 C C . ARG A 1 82 ? 2.506 10.305 12.633 1.00 98.12 82 ARG A C 1
ATOM 672 O O . ARG A 1 82 ? 1.693 9.451 12.973 1.00 98.12 82 ARG A O 1
ATOM 679 N N . LYS A 1 83 ? 2.202 11.280 11.768 1.00 97.88 83 LYS A N 1
ATOM 680 C CA . LYS A 1 83 ? 0.864 11.429 11.168 1.00 97.88 83 LYS A CA 1
ATOM 681 C C . LYS A 1 83 ? 0.458 10.182 10.373 1.00 97.88 83 LYS A C 1
ATOM 683 O O . LYS A 1 83 ? -0.652 9.683 10.533 1.00 97.88 83 LYS A O 1
ATOM 688 N N . ARG A 1 84 ? 1.367 9.618 9.566 1.00 96.06 84 ARG A N 1
ATOM 689 C CA . ARG A 1 84 ? 1.117 8.367 8.821 1.00 96.06 84 ARG A CA 1
ATOM 690 C C . ARG A 1 84 ? 0.843 7.182 9.748 1.00 96.06 84 ARG A C 1
ATOM 692 O O . ARG A 1 84 ? -0.061 6.399 9.460 1.00 96.06 84 ARG A O 1
ATOM 699 N N . LEU A 1 85 ? 1.600 7.055 10.840 1.00 98.06 85 LEU A N 1
ATOM 700 C CA . LEU A 1 85 ? 1.391 6.005 11.838 1.00 98.06 85 LEU A CA 1
ATOM 701 C C . LEU A 1 85 ? 0.015 6.137 12.496 1.00 98.06 85 LEU A C 1
ATOM 703 O O . LEU A 1 85 ? -0.733 5.165 12.539 1.00 98.06 85 LEU A O 1
ATOM 707 N N . GLN A 1 86 ? -0.353 7.342 12.927 1.00 98.38 86 GLN A N 1
ATOM 708 C CA . GLN A 1 86 ? -1.650 7.601 13.547 1.00 98.38 86 GLN A CA 1
ATOM 709 C C . GLN A 1 86 ? -2.815 7.270 12.603 1.00 98.38 86 GLN A C 1
ATOM 711 O O . GLN A 1 86 ? -3.769 6.613 13.014 1.00 98.38 86 GLN A O 1
ATOM 716 N N . CYS A 1 87 ? -2.727 7.653 11.325 1.00 98.06 87 CYS A N 1
ATOM 717 C CA . CYS A 1 87 ? -3.738 7.283 10.331 1.00 98.06 87 CYS A CA 1
ATOM 718 C C . CYS A 1 87 ? -3.848 5.762 10.154 1.00 98.06 87 CYS A C 1
ATOM 720 O O . CYS A 1 87 ? -4.956 5.239 10.038 1.00 98.06 87 CYS A O 1
ATOM 722 N N . LYS A 1 88 ? -2.718 5.040 10.162 1.00 97.69 88 LYS A N 1
ATOM 723 C CA . LYS A 1 88 ? -2.709 3.574 10.070 1.00 97.69 88 LYS A CA 1
ATOM 724 C C . LYS A 1 88 ? -3.412 2.938 11.271 1.00 97.69 88 LYS A C 1
ATOM 726 O O . LYS A 1 88 ? -4.263 2.080 11.065 1.00 97.69 88 LYS A O 1
ATOM 731 N N . ILE A 1 89 ? -3.093 3.384 12.486 1.00 98.25 89 ILE A N 1
ATOM 732 C CA . ILE A 1 89 ? -3.696 2.873 13.727 1.00 98.25 89 ILE A CA 1
ATOM 733 C C . ILE A 1 89 ? -5.208 3.110 13.719 1.00 98.25 89 ILE A C 1
ATOM 735 O O . ILE A 1 89 ? -5.971 2.160 13.852 1.00 98.25 89 ILE A O 1
ATOM 739 N N . ARG A 1 90 ? -5.654 4.341 13.434 1.00 98.31 90 ARG A N 1
ATOM 740 C CA . ARG A 1 90 ? -7.088 4.678 13.356 1.00 98.31 90 ARG A CA 1
ATOM 741 C C . ARG A 1 90 ? -7.837 3.818 12.337 1.00 98.31 90 ARG A C 1
ATOM 743 O O . ARG A 1 90 ? -8.939 3.351 12.605 1.00 98.31 90 ARG A O 1
ATOM 750 N N . SER A 1 91 ? -7.234 3.591 11.168 1.00 98.12 91 SER A N 1
ATOM 751 C CA . SER A 1 91 ? -7.821 2.742 10.127 1.00 98.12 91 SER A CA 1
ATOM 752 C C . SER A 1 91 ? -7.933 1.278 10.568 1.00 98.12 91 SER A C 1
ATOM 754 O O . SER A 1 91 ? -8.951 0.639 10.306 1.00 98.12 91 SER A O 1
ATOM 756 N N . GLN A 1 92 ? -6.921 0.757 11.266 1.00 98.19 92 GLN A N 1
ATOM 757 C CA . GLN A 1 92 ? -6.929 -0.606 11.803 1.00 98.19 92 GLN A CA 1
ATOM 758 C C . GLN A 1 92 ? -7.969 -0.777 12.913 1.00 98.19 92 GLN A C 1
ATOM 760 O O . GLN A 1 92 ? -8.742 -1.730 12.875 1.00 98.19 92 GLN A O 1
ATOM 765 N N . GLU A 1 93 ? -8.037 0.156 13.861 1.00 98.31 93 GLU A N 1
ATOM 766 C CA . GLU A 1 93 ? -9.042 0.147 14.928 1.00 98.31 93 GLU A CA 1
ATOM 767 C C . GLU A 1 93 ? -10.462 0.167 14.362 1.00 98.31 93 GLU A C 1
ATOM 769 O O . GLU A 1 93 ? -11.312 -0.620 14.783 1.00 98.31 93 GLU A O 1
ATOM 774 N N . LEU A 1 94 ? -10.714 1.025 13.367 1.00 98.19 94 LEU A N 1
ATOM 775 C CA . LEU A 1 94 ? -11.998 1.077 12.676 1.00 98.19 94 LEU A CA 1
ATOM 776 C C . LEU A 1 94 ? -12.321 -0.257 11.992 1.00 98.19 94 LEU A C 1
ATOM 778 O O . LEU A 1 94 ? -13.426 -0.767 12.152 1.00 98.19 94 LEU A O 1
ATOM 782 N N . ALA A 1 95 ? -11.363 -0.858 11.281 1.00 98.12 95 ALA A N 1
ATOM 783 C CA . ALA A 1 95 ? -11.559 -2.151 10.627 1.00 98.12 95 ALA A CA 1
ATOM 784 C C . ALA A 1 95 ? -11.885 -3.269 11.635 1.00 98.12 95 ALA A C 1
ATOM 786 O O . ALA A 1 95 ? -12.782 -4.077 11.392 1.00 98.12 95 ALA A O 1
ATOM 787 N N . CYS A 1 96 ? -11.213 -3.290 12.789 1.00 98.06 96 CYS A N 1
ATOM 788 C CA . CYS A 1 96 ? -11.504 -4.234 13.868 1.00 98.06 96 CYS A CA 1
ATOM 789 C C . CYS A 1 96 ? -12.916 -4.036 14.443 1.00 98.06 96 CYS A C 1
ATOM 791 O O . CYS A 1 96 ? -13.629 -5.019 14.648 1.00 98.06 96 CYS A O 1
ATOM 793 N N . LYS A 1 97 ? -13.347 -2.783 14.651 1.00 97.75 97 LYS A N 1
ATOM 794 C CA . LYS A 1 97 ? -14.711 -2.455 15.105 1.00 97.75 97 LYS A CA 1
ATOM 795 C C . LYS A 1 97 ? -15.771 -2.877 14.087 1.00 97.75 97 LYS A C 1
ATOM 797 O O . LYS A 1 97 ? -16.766 -3.489 14.452 1.00 97.75 97 LYS A O 1
ATOM 802 N N . LEU A 1 98 ? -15.551 -2.607 12.803 1.00 97.88 98 LEU A N 1
ATOM 803 C CA . LEU A 1 98 ? -16.480 -3.021 11.748 1.00 97.88 98 LEU A CA 1
ATOM 804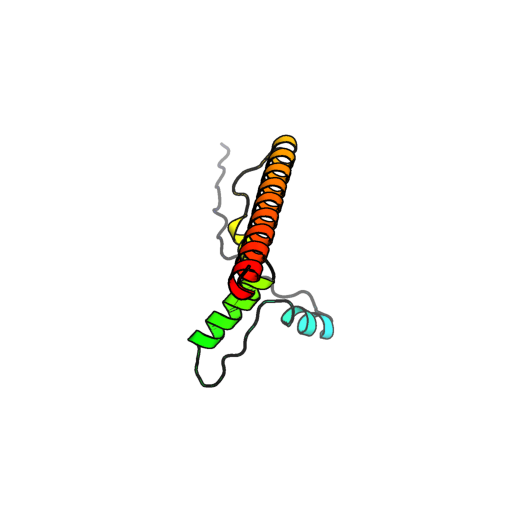 C C . LEU A 1 98 ? -16.577 -4.545 11.653 1.00 97.88 98 LEU A C 1
ATOM 806 O O . LEU A 1 98 ? -17.674 -5.088 11.545 1.00 97.88 98 LEU A O 1
ATOM 810 N N . LYS A 1 99 ? -15.445 -5.248 11.767 1.00 97.00 99 LYS A N 1
ATOM 811 C CA . LYS A 1 99 ? -15.418 -6.712 11.790 1.00 97.00 99 LYS A CA 1
ATOM 812 C C . LYS A 1 99 ? -16.204 -7.275 12.976 1.00 97.00 99 LYS A C 1
ATOM 814 O O . LYS A 1 99 ? -16.942 -8.240 12.798 1.00 97.00 99 LYS A O 1
ATOM 819 N N . SER A 1 100 ? -16.078 -6.688 14.168 1.00 96.81 100 SER A N 1
ATOM 820 C CA . SER A 1 100 ? -16.823 -7.155 15.343 1.00 96.81 100 SER A CA 1
ATOM 821 C C . SER A 1 100 ? -18.327 -6.899 15.216 1.00 96.81 100 SER A C 1
ATOM 823 O O . SER A 1 100 ? -19.110 -7.787 15.548 1.00 96.81 100 SER A O 1
ATOM 825 N N . ILE A 1 101 ? -18.735 -5.747 14.671 1.00 96.75 101 ILE A N 1
ATOM 826 C CA . ILE A 1 101 ? -20.143 -5.448 14.368 1.00 96.75 101 ILE A CA 1
ATOM 827 C C . ILE A 1 101 ? -20.698 -6.454 13.354 1.00 96.75 101 ILE A C 1
ATOM 829 O O . ILE A 1 101 ? -21.756 -7.028 13.593 1.00 96.75 101 ILE A O 1
ATOM 833 N N . LEU A 1 102 ? -19.977 -6.717 12.260 1.00 96.75 102 LEU A N 1
ATOM 834 C CA . LEU A 1 102 ? -20.414 -7.662 11.229 1.00 96.75 102 LEU A CA 1
ATOM 835 C C . LEU A 1 102 ? -20.595 -9.079 11.791 1.00 96.75 102 LEU A C 1
ATOM 837 O O . LEU A 1 102 ? -21.589 -9.736 11.495 1.00 96.75 102 LEU A O 1
ATOM 841 N N . ILE A 1 103 ? -19.667 -9.533 12.641 1.00 96.31 103 ILE A N 1
ATOM 842 C CA . ILE A 1 103 ? -19.763 -10.842 13.300 1.00 96.31 103 ILE A CA 1
ATOM 843 C C . ILE A 1 103 ? -20.974 -10.904 14.237 1.00 96.31 103 ILE A C 1
ATOM 845 O O . ILE A 1 103 ? -21.680 -11.908 14.225 1.00 96.31 103 ILE A O 1
ATOM 849 N N . LYS A 1 104 ? -21.231 -9.856 15.032 1.00 96.25 104 LYS A N 1
ATOM 850 C CA . LYS A 1 104 ? -22.415 -9.794 15.908 1.00 96.25 104 LYS A CA 1
ATOM 851 C C . LYS A 1 104 ? -23.706 -9.886 15.093 1.00 96.25 104 LYS A C 1
ATOM 853 O O . LYS A 1 104 ? -24.512 -10.776 15.344 1.00 96.25 104 LYS A O 1
ATOM 858 N N . LYS A 1 105 ? -23.806 -9.087 14.023 1.00 95.31 105 LYS A N 1
ATOM 859 C CA . LYS A 1 105 ? -24.945 -9.104 13.094 1.00 95.31 105 LYS A CA 1
ATOM 860 C C . LYS A 1 105 ? -25.178 -10.476 12.462 1.00 95.31 105 LYS A C 1
ATOM 862 O O . LYS A 1 105 ? -26.315 -10.922 12.416 1.00 95.31 105 LYS A O 1
ATOM 867 N N . PHE A 1 106 ? -24.123 -11.159 12.014 1.00 94.25 106 PHE A N 1
ATOM 868 C CA . PHE A 1 106 ? -24.252 -12.495 11.420 1.00 94.25 106 PHE A CA 1
ATOM 869 C C . PHE A 1 106 ? -24.662 -13.569 12.440 1.00 94.25 106 PHE A C 1
ATOM 871 O O . PHE A 1 106 ? -25.343 -14.524 12.090 1.00 94.25 106 PHE A O 1
ATOM 878 N N . ARG A 1 107 ? -24.264 -13.414 13.708 1.00 94.19 107 ARG A N 1
ATOM 879 C CA . ARG A 1 107 ? -24.621 -14.333 14.800 1.00 94.19 107 ARG A CA 1
ATOM 880 C C . ARG A 1 107 ? -26.009 -14.072 15.401 1.00 94.19 107 ARG A C 1
ATOM 882 O O . ARG A 1 107 ? -26.394 -14.804 16.303 1.00 94.19 107 ARG A O 1
ATOM 889 N N . GLY A 1 108 ? -26.739 -13.059 14.926 1.00 85.88 108 GLY A N 1
ATOM 890 C CA . GLY A 1 108 ? -28.054 -12.693 15.464 1.00 85.88 108 GLY A CA 1
ATOM 891 C C . GLY A 1 108 ? -28.007 -12.045 16.854 1.00 85.88 108 GLY A C 1
ATOM 892 O O . GLY A 1 108 ? -29.006 -12.090 17.566 1.00 85.88 108 GLY A O 1
ATOM 893 N N . LEU A 1 109 ? -26.856 -11.471 17.234 1.00 68.31 109 LEU A N 1
ATOM 894 C CA . LEU A 1 109 ? -26.632 -10.727 18.484 1.00 68.31 109 LEU A CA 1
ATOM 895 C C . LEU A 1 109 ? -26.602 -9.209 18.254 1.00 68.31 109 LEU A C 1
ATOM 897 O O . LEU A 1 109 ? -26.155 -8.762 17.167 1.00 68.31 109 LEU A O 1
#

Radius of gyration: 24.26 Å; chains: 1; bounding box: 63×54×46 Å

Secondary structure (DSSP, 8-state):
----------TTTTS--------HHHHHHHHTSS------TT-HHHHHHHHHHHHHHTSHHHHHHT--SS---HHHHHHHHHHHHHHHHHHHHHHHHHHHHHHHHHTT-

Foldseek 3Di:
DDDDDDDDDDPPPPPDDDDDDDPVVVVVVVVVPDQDFDDPPVPVVVRVVSSVVSCVVVCVVVVVVPDDPDDDDPVVVVVVVVVVVVVVVVVVVVVVVVVVVVVCVVVVD

Sequence (109 aa):
MMSWTATGASLLTIFNRPNLTPNSLSWVLQQWRGIRVKVRNNNLEQALFMMQRKMQSSGMKRLIKREQLHHIKNSEKRVLARKRLQCKIRSQELACKLKSILIKKFRGL

pLDDT: mean 80.22, std 21.97, range [29.86, 98.38]

Organism: NCBI:txid243964

=== Feature glossary ===
The record interleaves many kinds of information about one protein. Here is each kind framed as the question it answers.

Q: What known structures does this most resemble?
A: Structural nearest neighbors (via Foldseek easy-search vs the PDB). Reported per hit: target PDB id, E-value, and alignment TM-score. A TM-score above ~0.5 is the conventional threshold for 'same fold'.

Q: Where is each backbone atom in 3D?
A: The mmCIF table is the protein's shape written out at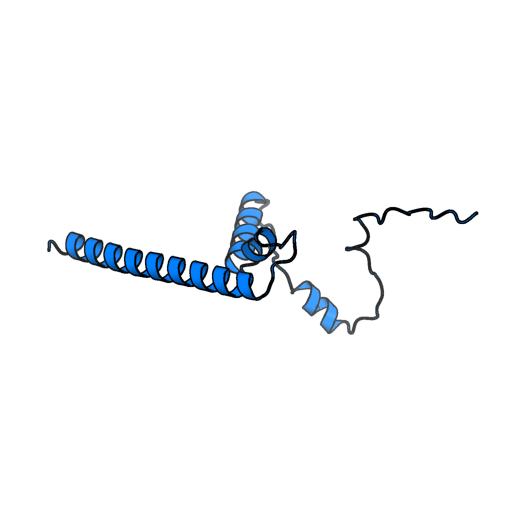om by atom. For each backbone N, Cα, C, and carbonyl O, it records an (x, y, z) coordinate triple in Å plus the residue type, chain letter, and residue number.

Q: What are the backbone torsion angles?
A: The φ/ψ torsion pair specifies the backbone conformation at each residue. φ rotates about the N–Cα bond, ψ about the Cα–C bond. Steric clashes forbid most of the (φ, ψ) plane — the allowed regions (α-helix basin, β-sheet basin, left-handed helix) are the Ramachandran-allowed regions.

Q: Which residues are buried vs exposed?
A: Solvent-accessible surface area (SASA) is the area in Å² traced out by the centre of a 1.4 Å probe sphere (a water molecule) rolled over the protein's van der Waals surface (Shrake–Rupley / Lee–Richards construction). Buried residues have near-zero SASA; fully exposed residues can exceed 200 Å². The total SASA scales roughly with the number of surface residues.

Q: How confident is the AlphaFold model at each residue?
A: pLDDT is the predicted lDDT-Cα score: AlphaFold's confidence that the local environment of each residue (all inter-atomic distances within 15 Å) is correctly placed. It is a per-residue number between 0 and 100, with higher meaning more reliable.

Q: What does the local fold look like, residue by residue?
A: 3Di is Foldseek's structural alphabet. Each residue is assigned one of twenty discrete states based on how its Cα sits relative to its spatial (not sequential) neighbors. Aligning 3Di strings finds structural homologs roughly as well as full 3D superposition, but orders of magnitude faster.

Q: How big and how compact is the whole molecule?
A: Radius of gyration (Rg) is the root-mean-square distance of Cα atoms from their centroid — a single number for overall size and compactness. A globular domain of N residues has Rg ≈ 2.2·N^0.38 Å; an extended or disordered chain has a much larger Rg. The Cα contact count is the number of residue pairs whose Cα atoms are within 8 Å and are more than four positions apart in sequence — a standard proxy for tertiary packing density. The bounding box is the smallest axis-aligned box enclosing all Cα atoms.

Q: Which residues are in helices, strands, or loops?
A: DSSP 8-state secondary structure assigns each residue one of H (α-helix), G (3₁₀-helix), I (π-helix), E (extended β-strand), B (isolated β-bridge), T (hydrogen-bonded turn), S (bend), or '-' (coil). The assignment is computed from backbone hydrogen-bond geometry via the Kabsch–Sander algorithm.

Q: How mobile is each atom in the crystal?
A: Crystallographic B-factors measure how much each atom's electron density is smeared out, in Å². They rise in mobile loops and surface residues and fall in the buried interior. In AlphaFold models this column is repurposed to hold pLDDT instead.

Q: What if only a Cα trace is available?
A: P-SEA three-state annotation labels each residue as helix, strand, or coil based purely on the geometry of the Cα trace. It serves as a fallback when the full backbone (and thus DSSP) is unavailable.

Q: What family and function is it annotated with?
A: Database cross-references. InterPro integrates a dozen domain/family signature databases into unified entries with residue-range hits. GO terms attach function/process/location labels with evidence codes. CATH codes position the fold in a four-level structural taxonomy. Organism is the NCBI-taxonomy species name.

Q: Are the domains correctly placed relative to each other?
A: Predicted Aligned Error (PAE) is an AlphaFold confidence matrix: entry (i, j) is the expected error in the position of residue j, in ångströms, when the prediction is superimposed on the true structure at residue i. Low PAE within a block of residues means that block is internally rigid and well-predicted; high PAE between two blocks means their relative placement is uncertain even if each block individually is confident.

Q: What do the diagnostic plots show?
A: Three diagnostic plots accompany the record. The Cα contact map visualizes the tertiary structure as a 2D adjacency matrix (8 Å cutoff, sequence-local contacts suppressed). The Ramachandran plot shows the distribution of backbone (φ, ψ) torsions, with points in the α and β basins reflecting secondary structure con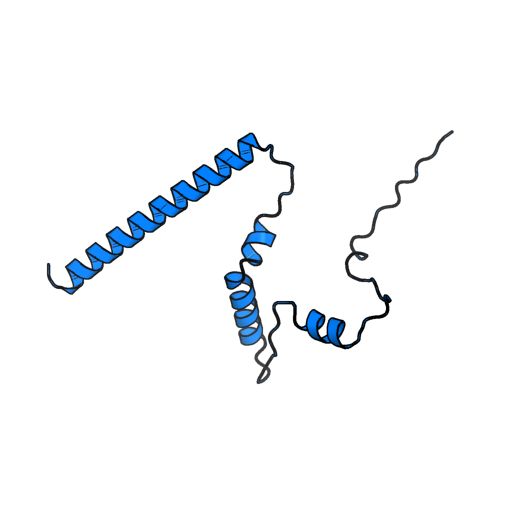tent. The PAE plot shows AlphaFold's inter-residue confidence as a color matrix.

Q: What is the amino-acid chain?
A: Primary structure: the covalent order of the twenty standard amino acids along the backbone. Two proteins with the same sequence will (almost always) fold to the same structure; two with 30% identity often share a fold but not the details.

Q: What do the rendered images show?
A: The six renders are orthographic views along the three Cartesian axes in both directions. Representation (cartoon, sticks, or surface) and color scheme (sequence-rainbow or by-chain) vary across proteins so the training set covers all the common visualization conventions.